Protein AF-A0A345VES3-F1 (afdb_monomer_lite)

Secondary structure (DSSP, 8-state):
-EEEEEESS-HHHHHHHHHHHHTTTTPEEEEE---TTEEEEEEEETTEEEEEEEEE-TTS-EEEEEEEE-------

pLDDT: mean 86.49, std 12.04, range [37.22, 94.88]

Foldseek 3Di:
DKDKDKDLDDPVVVVVVCCVVCVVVVWDWDWDDDPPQKTWIWTDDDQKIKIKIWHQDPVNIIMIMIDIPDPPPPDD

Structure (mmCIF, N/CA/C/O backbone):
data_AF-A0A345VES3-F1
#
_entry.id   AF-A0A345VES3-F1
#
loop_
_atom_site.group_PDB
_atom_site.id
_atom_site.type_symbol
_atom_site.label_atom_id
_atom_site.label_alt_id
_atom_site.label_comp_id
_atom_site.label_asym_id
_atom_site.label_entity_id
_atom_site.label_seq_id
_atom_site.pdbx_PDB_ins_code
_atom_site.Cartn_x
_atom_site.Cartn_y
_atom_site.Cartn_z
_atom_site.occupancy
_atom_site.B_iso_or_equiv
_atom_site.auth_seq_id
_atom_site.auth_comp_id
_atom_site.auth_asym_id
_atom_site.auth_atom_id
_atom_site.pdbx_PDB_model_num
ATOM 1 N N . MET A 1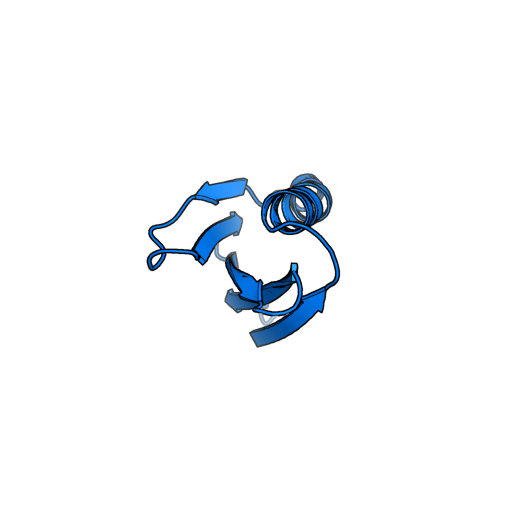 1 ? -5.512 -0.943 -13.403 1.00 66.62 1 MET A N 1
ATOM 2 C CA . MET A 1 1 ? -5.964 -2.166 -12.698 1.00 66.62 1 MET A CA 1
ATOM 3 C C . MET A 1 1 ? -6.199 -1.832 -11.235 1.00 66.62 1 MET A C 1
ATOM 5 O O . MET A 1 1 ? -5.425 -1.059 -10.686 1.00 66.62 1 MET A O 1
ATOM 9 N N . THR A 1 2 ? -7.236 -2.389 -10.615 1.00 80.00 2 THR A N 1
ATOM 10 C CA . THR A 1 2 ? -7.513 -2.234 -9.180 1.00 80.00 2 THR A CA 1
ATOM 11 C C . THR A 1 2 ? -7.605 -3.602 -8.510 1.00 80.00 2 THR A C 1
ATOM 13 O O . THR A 1 2 ? -8.176 -4.527 -9.079 1.00 80.00 2 THR A O 1
ATOM 16 N N . ALA A 1 3 ? -7.038 -3.736 -7.314 1.00 84.62 3 ALA A N 1
ATOM 17 C CA . ALA A 1 3 ? -7.212 -4.895 -6.444 1.00 84.62 3 ALA A CA 1
ATOM 18 C C . ALA A 1 3 ? -7.689 -4.419 -5.068 1.00 84.62 3 ALA A C 1
ATOM 20 O O . ALA A 1 3 ? -7.217 -3.397 -4.582 1.00 84.62 3 ALA A O 1
ATOM 21 N N . ASP A 1 4 ? -8.623 -5.141 -4.457 1.00 88.69 4 ASP A N 1
ATOM 22 C CA . ASP A 1 4 ? -9.192 -4.857 -3.137 1.00 88.69 4 ASP A CA 1
ATOM 23 C C . ASP A 1 4 ? -9.215 -6.152 -2.327 1.00 88.69 4 ASP A C 1
ATOM 25 O O . ASP A 1 4 ? -9.651 -7.186 -2.834 1.00 88.69 4 ASP A O 1
ATOM 29 N N . ALA A 1 5 ? -8.729 -6.110 -1.089 1.00 89.69 5 ALA A N 1
ATOM 30 C CA . ALA A 1 5 ? -8.763 -7.258 -0.194 1.00 89.69 5 ALA A CA 1
ATOM 31 C C . ALA A 1 5 ? -8.739 -6.837 1.279 1.00 89.69 5 ALA A C 1
ATOM 33 O O . ALA A 1 5 ? -8.296 -5.745 1.638 1.00 89.69 5 ALA A O 1
ATOM 34 N N . VAL A 1 6 ? -9.193 -7.741 2.149 1.00 90.19 6 VAL A N 1
ATOM 35 C CA . VAL A 1 6 ? -9.154 -7.587 3.608 1.00 90.19 6 VAL A CA 1
ATOM 36 C C . VAL A 1 6 ? -8.262 -8.668 4.197 1.00 90.19 6 VAL A C 1
ATOM 38 O O . VAL A 1 6 ? -8.406 -9.844 3.872 1.00 90.19 6 VAL A O 1
ATOM 41 N N . VAL A 1 7 ? -7.342 -8.274 5.073 1.00 90.69 7 VAL A N 1
ATOM 42 C CA . VAL A 1 7 ? -6.393 -9.183 5.722 1.00 90.69 7 VAL A CA 1
ATOM 43 C C . VAL A 1 7 ? -6.342 -8.941 7.224 1.00 90.69 7 VAL A C 1
ATOM 45 O O . VAL A 1 7 ? -6.418 -7.805 7.687 1.00 90.69 7 VAL A O 1
ATOM 48 N N . GLY A 1 8 ? -6.152 -10.005 8.003 1.00 90.50 8 GLY A N 1
ATOM 49 C CA . GLY A 1 8 ? -5.974 -9.942 9.460 1.00 90.50 8 GLY A CA 1
ATOM 50 C C . GLY A 1 8 ? -4.589 -9.443 9.887 1.00 90.50 8 GLY A C 1
ATOM 51 O O . GLY A 1 8 ? -3.949 -10.056 10.734 1.00 90.50 8 GLY A O 1
ATOM 52 N N . LYS A 1 9 ? -4.072 -8.390 9.248 1.00 87.88 9 LYS A N 1
ATOM 53 C CA . LYS A 1 9 ? -2.773 -7.772 9.548 1.00 87.88 9 LYS A CA 1
ATOM 54 C C . LYS A 1 9 ? -2.954 -6.276 9.778 1.00 87.88 9 LYS A C 1
ATOM 56 O O . LYS A 1 9 ? -3.879 -5.681 9.231 1.00 87.88 9 LYS A O 1
ATOM 61 N N . SER A 1 10 ? -2.052 -5.664 10.541 1.00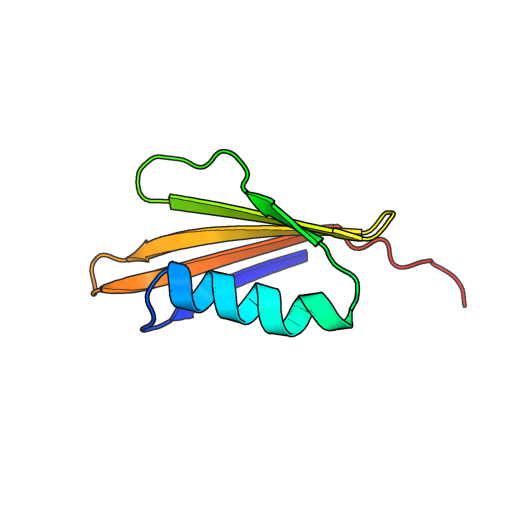 90.00 10 SER A N 1
ATOM 62 C CA . SER A 1 10 ? -2.000 -4.209 10.722 1.00 90.00 10 SER A CA 1
ATOM 63 C C . SER A 1 10 ? -1.649 -3.496 9.415 1.00 90.00 10 SER A C 1
ATOM 65 O O . SER A 1 10 ? -0.937 -4.050 8.576 1.00 90.00 10 SER A O 1
ATOM 67 N N . GLN A 1 11 ? -2.071 -2.238 9.277 1.00 89.25 11 GLN A N 1
ATOM 68 C CA . GLN A 1 11 ? -1.754 -1.414 8.107 1.00 89.25 11 GLN A CA 1
ATOM 69 C C . GLN A 1 11 ? -0.234 -1.348 7.826 1.00 89.25 11 GLN A C 1
ATOM 71 O O . GLN A 1 11 ? 0.169 -1.524 6.680 1.00 89.25 11 GLN A O 1
ATOM 76 N N . ASP A 1 12 ? 0.615 -1.206 8.857 1.00 89.62 12 ASP A N 1
ATOM 77 C CA . ASP A 1 12 ? 2.087 -1.233 8.715 1.00 89.62 12 ASP A CA 1
ATOM 78 C C . ASP A 1 12 ? 2.596 -2.537 8.105 1.00 89.62 12 ASP A C 1
ATOM 80 O O . ASP A 1 12 ? 3.462 -2.526 7.236 1.00 89.62 12 ASP A O 1
ATOM 84 N N . ALA A 1 13 ? 2.047 -3.670 8.545 1.00 91.56 13 ALA A N 1
ATOM 85 C CA . ALA A 1 13 ? 2.469 -4.978 8.065 1.00 91.56 13 ALA A CA 1
ATOM 86 C C . ALA A 1 13 ? 2.080 -5.185 6.595 1.00 91.56 13 ALA A C 1
ATOM 88 O O . ALA A 1 13 ? 2.831 -5.809 5.850 1.00 91.56 13 ALA A O 1
ATOM 89 N N . VAL A 1 14 ? 0.935 -4.643 6.164 1.00 92.12 14 VAL A N 1
ATOM 90 C CA . VAL A 1 14 ? 0.530 -4.653 4.751 1.00 92.12 14 VAL A CA 1
ATOM 91 C C . VAL A 1 14 ? 1.466 -3.773 3.923 1.00 92.12 14 VAL A C 1
ATOM 93 O O . VAL A 1 14 ? 2.024 -4.246 2.936 1.00 92.12 14 VAL A O 1
ATOM 96 N N . VAL A 1 15 ? 1.696 -2.525 4.339 1.00 91.94 15 VAL A N 1
ATOM 97 C CA . VAL A 1 15 ? 2.589 -1.592 3.630 1.00 91.94 15 VAL A CA 1
ATOM 98 C C . VAL A 1 15 ? 4.009 -2.153 3.526 1.00 91.94 15 VAL A C 1
ATOM 100 O O . VAL A 1 15 ? 4.565 -2.197 2.428 1.00 91.94 15 VAL A O 1
ATOM 103 N N . GLY A 1 16 ? 4.566 -2.643 4.635 1.00 92.88 16 GLY A N 1
ATOM 104 C CA . GLY A 1 16 ? 5.897 -3.246 4.673 1.00 92.88 16 GLY A CA 1
ATOM 105 C C . GLY A 1 16 ? 6.013 -4.470 3.765 1.00 92.88 16 GLY A C 1
ATOM 106 O O . GLY A 1 16 ? 7.014 -4.629 3.069 1.00 92.88 16 GLY A O 1
ATOM 107 N N . HIS A 1 17 ? 4.967 -5.297 3.687 1.00 92.69 17 HIS A N 1
ATOM 108 C CA . HIS A 1 17 ? 4.938 -6.442 2.778 1.00 92.69 17 HIS A CA 1
ATOM 109 C C . HIS A 1 17 ? 5.008 -6.020 1.301 1.00 92.69 17 HIS A C 1
ATOM 111 O O . HIS A 1 17 ? 5.807 -6.566 0.539 1.00 92.69 17 HIS A O 1
ATOM 117 N N . PHE A 1 18 ? 4.233 -5.007 0.895 1.00 91.81 18 PHE A N 1
ATOM 118 C CA . PHE A 1 18 ? 4.306 -4.470 -0.468 1.00 91.81 18 PHE A CA 1
ATOM 119 C C . PHE A 1 18 ? 5.664 -3.827 -0.762 1.00 91.81 18 PHE A C 1
ATOM 121 O O . PHE A 1 18 ? 6.215 -4.051 -1.836 1.00 91.81 18 PHE A O 1
ATOM 128 N N . GLN A 1 19 ? 6.244 -3.093 0.191 1.00 92.12 19 GLN A N 1
ATOM 129 C CA . GLN A 1 19 ? 7.598 -2.549 0.055 1.00 92.12 19 GLN A CA 1
ATOM 130 C C . GLN A 1 19 ? 8.630 -3.656 -0.182 1.00 92.12 19 GLN A C 1
ATOM 132 O O . GLN A 1 19 ? 9.453 -3.523 -1.082 1.00 92.12 19 GLN A O 1
ATOM 137 N N . GLN A 1 20 ? 8.557 -4.768 0.552 1.00 93.25 20 GLN A N 1
ATOM 138 C CA . GLN A 1 20 ? 9.471 -5.899 0.374 1.00 93.25 20 GLN A CA 1
ATOM 139 C C . GLN A 1 20 ? 9.338 -6.574 -0.997 1.00 93.25 20 GLN A C 1
ATOM 141 O O . GLN A 1 20 ? 10.352 -6.907 -1.605 1.00 93.25 20 GLN A O 1
ATOM 146 N N . ILE A 1 21 ? 8.113 -6.760 -1.500 1.00 92.25 21 ILE A N 1
ATOM 147 C CA . ILE A 1 21 ? 7.873 -7.395 -2.808 1.00 92.25 21 ILE A CA 1
ATOM 148 C C . ILE A 1 21 ? 8.254 -6.461 -3.966 1.00 92.25 21 ILE A C 1
ATOM 150 O O . ILE A 1 21 ? 8.786 -6.909 -4.981 1.00 92.25 21 ILE A O 1
ATOM 154 N N . LEU A 1 22 ? 7.990 -5.160 -3.831 1.00 90.38 22 LEU A N 1
ATOM 155 C CA . LEU A 1 22 ? 8.174 -4.178 -4.901 1.00 90.38 22 LEU A CA 1
ATOM 156 C C . LEU A 1 22 ? 9.596 -3.589 -4.954 1.00 90.38 22 LEU A C 1
ATOM 158 O O . LEU A 1 22 ? 10.048 -3.191 -6.031 1.00 90.38 22 LEU A O 1
ATOM 162 N N . ALA A 1 23 ? 10.339 -3.596 -3.843 1.00 89.56 23 ALA A N 1
ATOM 163 C CA . ALA A 1 23 ? 11.739 -3.171 -3.792 1.00 89.56 23 ALA A CA 1
ATOM 164 C C . ALA A 1 23 ? 12.657 -3.871 -4.823 1.00 89.56 23 ALA A C 1
ATOM 166 O O . ALA A 1 23 ? 13.341 -3.162 -5.571 1.00 89.56 23 ALA A O 1
ATOM 167 N N . PRO A 1 24 ? 12.685 -5.218 -4.952 1.00 91.88 24 PRO A N 1
ATOM 168 C CA . PRO A 1 24 ? 13.521 -5.882 -5.958 1.00 91.88 24 PRO A CA 1
ATOM 169 C C . PRO A 1 24 ? 13.102 -5.537 -7.393 1.00 91.88 24 PRO A C 1
ATOM 171 O O . PRO A 1 24 ? 13.939 -5.527 -8.294 1.00 91.88 24 PRO A O 1
ATOM 174 N N . LEU A 1 25 ? 11.834 -5.169 -7.604 1.00 89.19 25 LEU A N 1
ATOM 175 C CA . LEU A 1 25 ? 11.300 -4.736 -8.897 1.00 89.19 25 LEU A CA 1
ATOM 176 C C . LEU A 1 25 ? 11.646 -3.279 -9.246 1.00 89.19 25 LEU A C 1
ATOM 178 O O . LEU A 1 25 ? 11.195 -2.799 -10.288 1.00 89.19 25 LEU A O 1
ATOM 182 N N . LYS A 1 26 ? 12.457 -2.600 -8.417 1.00 89.75 26 LYS A N 1
ATOM 183 C CA . LYS A 1 26 ? 12.901 -1.200 -8.562 1.00 89.75 26 LYS A CA 1
ATOM 184 C C . LYS A 1 26 ? 11.788 -0.164 -8.404 1.00 89.75 26 LYS A C 1
ATOM 186 O O . LYS A 1 26 ? 11.931 0.963 -8.871 1.00 89.75 26 LYS A O 1
ATOM 191 N N . PHE A 1 27 ? 10.697 -0.526 -7.737 1.00 92.38 27 PHE A N 1
ATOM 192 C CA . PHE A 1 27 ? 9.709 0.454 -7.304 1.00 92.38 27 PHE A CA 1
ATOM 193 C C . PHE A 1 27 ? 10.189 1.140 -6.030 1.00 92.38 27 PHE A C 1
ATOM 195 O O . PHE A 1 27 ? 10.534 0.477 -5.052 1.00 92.38 27 PHE A O 1
ATOM 20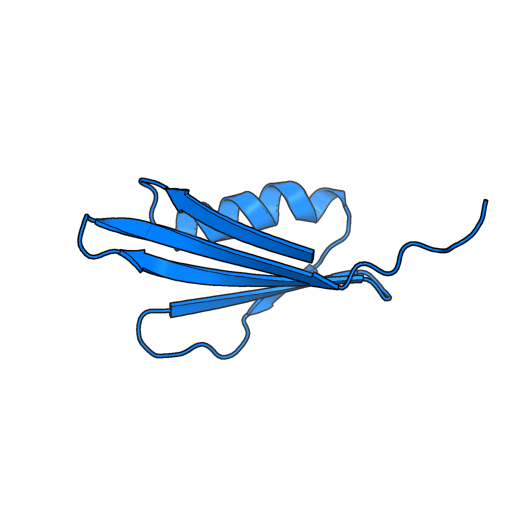2 N N . TRP A 1 28 ? 10.173 2.469 -6.028 1.00 91.56 28 TRP A N 1
ATOM 203 C CA . TRP A 1 28 ? 10.368 3.253 -4.814 1.00 91.56 28 TRP A CA 1
ATOM 204 C C . TRP A 1 28 ? 9.017 3.580 -4.188 1.00 91.56 28 TRP A C 1
ATOM 206 O O . TRP A 1 28 ? 8.056 3.865 -4.903 1.00 91.56 28 TRP A O 1
ATOM 216 N N . SER A 1 29 ? 8.942 3.527 -2.860 1.00 92.25 29 SER A N 1
ATOM 217 C CA . SER A 1 29 ? 7.740 3.869 -2.103 1.00 92.25 29 SER A CA 1
ATOM 218 C C . SER A 1 29 ? 7.798 5.308 -1.607 1.00 92.25 29 SER A C 1
ATOM 220 O O . SER A 1 29 ? 8.765 5.686 -0.948 1.00 92.25 29 SER A O 1
ATOM 222 N N . GLU A 1 30 ? 6.738 6.064 -1.844 1.00 92.06 30 GLU A N 1
ATOM 223 C CA . GLU A 1 30 ? 6.544 7.428 -1.370 1.00 92.06 30 GLU A CA 1
ATOM 224 C C . GLU A 1 30 ? 5.213 7.509 -0.605 1.00 92.06 30 GLU A C 1
ATOM 226 O O . GLU A 1 30 ? 4.176 7.102 -1.137 1.00 92.06 30 GLU A O 1
ATOM 231 N N . PRO A 1 31 ? 5.197 7.984 0.650 1.00 90.50 31 PRO A N 1
ATOM 232 C CA . PRO A 1 31 ? 3.947 8.213 1.364 1.00 90.50 31 PRO A CA 1
ATOM 233 C C . PRO A 1 31 ? 3.157 9.332 0.678 1.00 90.50 31 PRO A C 1
ATOM 235 O O . PRO A 1 31 ? 3.711 10.381 0.356 1.00 90.50 31 PRO A O 1
ATOM 238 N N . VAL A 1 32 ? 1.855 9.127 0.480 1.00 91.69 32 VAL A N 1
ATOM 239 C CA . VAL A 1 32 ? 0.969 10.132 -0.126 1.00 91.69 32 VAL A CA 1
ATOM 240 C C . VAL A 1 32 ? -0.174 10.492 0.824 1.00 91.69 32 VAL A C 1
ATOM 242 O O . VAL A 1 32 ? -0.539 9.677 1.678 1.00 91.69 32 VAL A O 1
ATOM 245 N N . PRO A 1 33 ? -0.752 11.703 0.708 1.00 88.38 33 PRO A N 1
ATOM 246 C CA . PRO A 1 33 ? -1.873 12.111 1.545 1.00 88.38 33 PRO A CA 1
ATOM 247 C C . PRO A 1 33 ? -3.039 11.120 1.455 1.00 88.38 33 PRO A C 1
ATOM 249 O O . PRO A 1 33 ? -3.458 10.732 0.364 1.00 88.38 33 PRO A O 1
ATOM 252 N N . ALA A 1 34 ? -3.572 10.732 2.611 1.00 88.38 34 ALA A N 1
ATOM 253 C CA . ALA A 1 34 ? -4.719 9.842 2.744 1.00 88.38 34 ALA A CA 1
ATOM 254 C C . ALA A 1 34 ? -5.747 10.447 3.706 1.00 88.38 34 ALA A C 1
ATOM 256 O O . ALA A 1 34 ? -5.420 11.312 4.520 1.00 88.38 34 ALA A O 1
ATOM 257 N N . ALA A 1 35 ? -6.995 9.985 3.622 1.00 87.31 35 ALA A N 1
ATOM 258 C CA . ALA A 1 35 ? -8.033 10.389 4.563 1.00 87.31 35 ALA A CA 1
ATOM 259 C C . ALA A 1 35 ? -7.721 9.905 5.994 1.00 87.31 35 ALA A C 1
ATOM 261 O O . ALA A 1 35 ? -6.961 8.958 6.198 1.00 87.31 35 ALA A O 1
ATOM 262 N N . GLN A 1 36 ? -8.339 10.533 6.996 1.00 81.31 36 GLN A N 1
ATOM 263 C CA . GLN A 1 36 ? -8.139 10.182 8.403 1.00 81.31 36 GLN A CA 1
ATOM 264 C C . GLN A 1 36 ? -8.448 8.696 8.666 1.00 81.31 36 GLN A C 1
ATOM 266 O O . GLN A 1 36 ? -9.472 8.173 8.230 1.00 81.31 36 GLN A O 1
ATOM 271 N N . GLY A 1 37 ? -7.5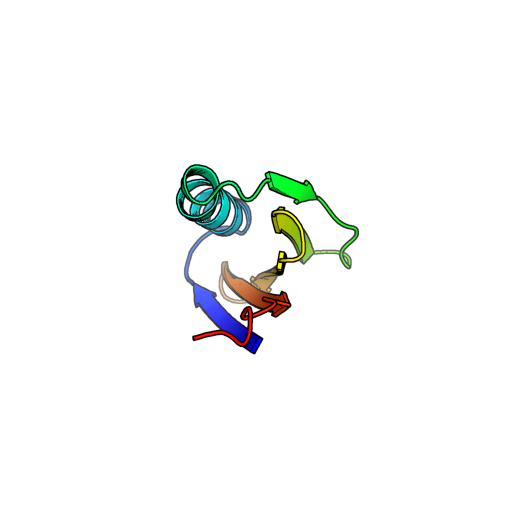40 8.007 9.366 1.00 84.94 37 GLY A N 1
ATOM 272 C CA . GLY A 1 37 ? -7.639 6.563 9.629 1.00 84.94 37 GLY A CA 1
ATOM 273 C C . GLY A 1 37 ? -7.205 5.666 8.462 1.00 84.94 37 GLY A C 1
ATOM 274 O O . GLY A 1 37 ? -7.179 4.440 8.608 1.00 84.94 37 GLY A O 1
ATOM 275 N N . GLN A 1 38 ? -6.829 6.260 7.329 1.00 90.50 38 GLN A N 1
ATOM 276 C CA . GLN A 1 38 ? -6.238 5.572 6.190 1.00 90.50 38 GLN A CA 1
ATOM 277 C C . GLN A 1 38 ? -4.752 5.907 6.077 1.00 90.50 38 GLN A C 1
ATOM 279 O O . GLN A 1 38 ? -4.275 6.936 6.556 1.00 90.50 38 GLN A O 1
ATOM 284 N N . ARG A 1 39 ? -4.023 5.038 5.389 1.00 91.19 39 ARG A N 1
ATOM 285 C CA . ARG A 1 39 ? -2.669 5.303 4.917 1.00 91.19 39 ARG A CA 1
ATOM 286 C C . ARG A 1 39 ? -2.598 5.038 3.437 1.00 91.19 39 ARG A C 1
ATOM 288 O O . ARG A 1 39 ? -3.225 4.103 2.957 1.00 91.19 39 ARG A O 1
ATOM 295 N N . ALA A 1 40 ? -1.831 5.849 2.727 1.00 93.50 40 ALA A N 1
ATOM 296 C CA . ALA A 1 40 ? -1.599 5.640 1.316 1.00 93.50 40 ALA A CA 1
ATOM 297 C C . ALA A 1 40 ? -0.109 5.751 1.001 1.00 93.50 40 ALA A C 1
ATOM 299 O O . ALA A 1 40 ? 0.598 6.617 1.517 1.00 93.50 40 ALA A O 1
ATOM 300 N N . VAL A 1 41 ? 0.364 4.845 0.157 1.00 94.88 41 VAL A N 1
ATOM 301 C CA . VAL A 1 41 ? 1.741 4.789 -0.319 1.00 94.88 41 VAL A CA 1
ATOM 302 C C . VAL A 1 41 ? 1.706 4.620 -1.824 1.00 94.88 41 VAL A C 1
ATOM 304 O O . VAL A 1 41 ? 1.069 3.708 -2.349 1.00 94.88 41 VAL A O 1
ATOM 307 N N . ARG A 1 42 ? 2.404 5.501 -2.528 1.00 94.19 42 ARG A N 1
ATOM 308 C CA . ARG A 1 42 ? 2.623 5.399 -3.959 1.00 94.19 42 ARG A CA 1
ATOM 309 C C . ARG A 1 42 ? 3.940 4.687 -4.214 1.00 94.19 42 ARG A C 1
ATOM 311 O O . ARG A 1 42 ? 4.995 5.123 -3.779 1.00 94.19 42 ARG A O 1
ATOM 318 N N . PHE A 1 43 ? 3.872 3.603 -4.958 1.00 94.12 43 PHE A N 1
ATOM 319 C CA . PHE A 1 43 ? 5.013 2.922 -5.531 1.00 94.12 43 PHE A CA 1
ATOM 320 C C . PHE A 1 43 ? 5.190 3.403 -6.964 1.00 94.12 43 PHE A C 1
ATOM 322 O O . PHE A 1 43 ? 4.249 3.343 -7.752 1.00 94.12 43 PHE A O 1
ATOM 329 N N . SER A 1 44 ? 6.376 3.863 -7.337 1.00 92.12 44 SER A N 1
ATOM 330 C CA . SER A 1 44 ? 6.646 4.295 -8.714 1.00 92.12 44 SER A CA 1
ATOM 331 C C . SER A 1 44 ? 7.956 3.744 -9.239 1.00 92.12 44 SER A C 1
ATOM 333 O O . SER A 1 44 ? 8.897 3.513 -8.484 1.00 92.12 44 SER A O 1
ATOM 335 N N . ARG A 1 45 ? 7.980 3.509 -10.551 1.00 91.81 45 ARG A N 1
ATOM 336 C CA . ARG A 1 45 ? 9.141 3.042 -11.301 1.00 91.81 45 ARG A CA 1
ATOM 337 C C . ARG A 1 45 ? 9.049 3.549 -12.735 1.00 91.81 45 ARG A C 1
ATOM 339 O O . ARG A 1 45 ? 8.316 2.999 -13.553 1.00 91.81 45 ARG A O 1
ATOM 346 N N . GLY A 1 46 ? 9.814 4.585 -13.063 1.00 87.62 46 GLY A N 1
ATOM 347 C CA . GLY A 1 46 ? 9.772 5.184 -14.399 1.00 87.62 46 GLY A CA 1
ATOM 348 C C . GLY A 1 46 ? 8.362 5.676 -14.747 1.00 87.62 46 GLY A C 1
ATOM 349 O O . GLY A 1 46 ? 7.863 6.597 -14.110 1.00 87.62 46 GLY A O 1
ATOM 350 N N . ARG A 1 47 ? 7.723 5.058 -15.751 1.00 86.44 47 ARG A N 1
ATOM 351 C CA . ARG A 1 47 ? 6.340 5.363 -16.171 1.00 86.44 47 ARG A CA 1
ATOM 352 C C . ARG A 1 47 ? 5.272 4.571 -15.411 1.00 86.44 47 ARG A C 1
ATOM 354 O O . ARG A 1 47 ? 4.100 4.922 -15.484 1.00 86.44 47 ARG A O 1
ATOM 361 N N . ASP A 1 48 ? 5.665 3.532 -14.683 1.00 89.69 48 ASP A N 1
ATOM 362 C CA . ASP A 1 48 ? 4.752 2.711 -13.897 1.00 89.69 48 ASP A CA 1
ATOM 363 C C . ASP A 1 48 ? 4.491 3.354 -12.534 1.00 89.69 48 ASP A C 1
ATOM 365 O O . ASP A 1 48 ? 5.417 3.798 -11.846 1.00 89.69 48 ASP A O 1
ATOM 369 N N . SER A 1 49 ? 3.234 3.357 -12.095 1.00 90.12 49 SER A N 1
ATOM 370 C CA . SER A 1 49 ? 2.886 3.740 -10.727 1.00 90.12 49 SER A CA 1
ATOM 371 C C . SER A 1 49 ? 1.771 2.882 -10.147 1.00 90.12 49 SER A C 1
ATOM 373 O O . SER A 1 49 ? 0.858 2.462 -10.848 1.00 90.12 49 SER A O 1
ATOM 375 N N . MET A 1 50 ? 1.841 2.611 -8.850 1.00 91.94 50 MET A N 1
ATOM 376 C CA . MET A 1 50 ? 0.847 1.859 -8.099 1.00 91.94 50 MET A CA 1
ATOM 377 C C . MET A 1 50 ? 0.572 2.570 -6.780 1.00 91.94 50 MET A C 1
ATOM 379 O O . MET A 1 50 ? 1.493 2.806 -6.010 1.00 91.94 50 MET A O 1
ATOM 383 N N . THR A 1 51 ? -0.678 2.899 -6.490 1.00 93.56 51 THR A N 1
ATOM 384 C CA . THR A 1 51 ? -1.067 3.490 -5.208 1.00 93.56 51 THR A CA 1
ATOM 385 C C . THR A 1 51 ? -1.705 2.421 -4.340 1.00 93.56 51 THR A C 1
ATOM 387 O O . THR A 1 51 ? -2.721 1.844 -4.717 1.00 93.56 51 THR A O 1
ATOM 390 N N . LEU A 1 52 ? -1.107 2.155 -3.185 1.00 93.88 52 LEU A N 1
ATOM 391 C CA . LEU A 1 52 ? -1.654 1.301 -2.143 1.00 93.88 52 LEU A CA 1
ATOM 392 C C . LEU A 1 52 ? -2.326 2.181 -1.095 1.00 93.88 52 LEU A C 1
ATOM 394 O O . LEU A 1 52 ? -1.651 2.982 -0.460 1.00 93.88 52 LEU A O 1
ATOM 398 N N . THR A 1 53 ? -3.616 1.985 -0.866 1.00 94.00 53 THR A N 1
ATOM 399 C CA . THR A 1 53 ? -4.366 2.613 0.223 1.00 94.00 53 THR A CA 1
ATOM 400 C C . THR A 1 53 ? -4.778 1.537 1.213 1.00 94.00 53 THR A C 1
ATOM 402 O O . THR A 1 53 ? -5.384 0.548 0.822 1.00 94.00 53 THR A O 1
ATOM 405 N N . THR A 1 54 ? -4.474 1.710 2.493 1.00 93.81 54 THR A N 1
ATOM 406 C CA . THR A 1 54 ? -4.852 0.805 3.579 1.00 93.81 54 THR A CA 1
ATOM 407 C C . THR A 1 54 ? -5.756 1.516 4.574 1.00 93.81 54 THR A C 1
ATOM 409 O O . THR A 1 54 ? -5.510 2.669 4.920 1.00 93.81 54 THR A O 1
ATOM 412 N N . SER A 1 55 ? -6.760 0.824 5.094 1.00 93.00 55 SER A N 1
ATOM 413 C CA . SER A 1 55 ? -7.665 1.324 6.124 1.00 93.00 55 SER A CA 1
ATOM 414 C C . SER A 1 55 ? -7.969 0.232 7.145 1.00 93.00 55 SER A C 1
ATOM 416 O O . SER A 1 55 ? -8.065 -0.951 6.809 1.00 93.00 55 SER A O 1
ATOM 418 N N . THR A 1 56 ? -8.096 0.607 8.418 1.00 90.06 56 THR A N 1
ATOM 419 C CA . THR A 1 56 ? -8.493 -0.348 9.461 1.00 90.06 56 THR A CA 1
ATOM 420 C C . THR A 1 56 ? -9.970 -0.686 9.294 1.00 90.06 56 THR A C 1
ATOM 422 O O . THR A 1 56 ? -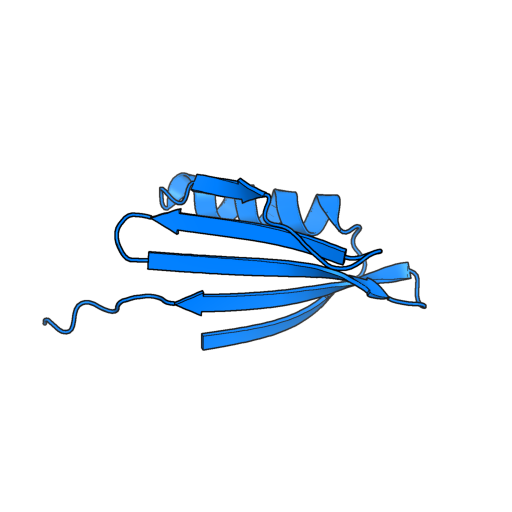10.815 0.195 9.160 1.00 90.06 56 THR A O 1
ATOM 425 N N . THR A 1 57 ? -10.286 -1.973 9.318 1.00 85.75 57 THR A N 1
ATOM 426 C CA . THR A 1 57 ? -11.662 -2.478 9.350 1.00 85.75 57 THR A CA 1
ATOM 427 C C . THR A 1 57 ? -12.158 -2.568 10.791 1.00 85.75 57 THR A C 1
ATOM 429 O O . THR A 1 57 ? -11.372 -2.799 11.709 1.00 85.75 57 THR A O 1
ATOM 432 N N . GLY A 1 58 ? -13.471 -2.440 11.002 1.00 79.31 58 GLY A N 1
ATOM 433 C CA . GLY A 1 58 ? -14.080 -2.528 12.338 1.00 79.31 58 GLY A CA 1
ATOM 434 C C . GLY A 1 58 ? -13.884 -3.875 13.052 1.00 79.31 58 GLY A C 1
ATOM 435 O O . GLY A 1 58 ? -14.132 -3.969 14.246 1.00 79.31 58 GLY A O 1
ATOM 436 N N . THR A 1 59 ? -13.411 -4.905 12.348 1.00 78.44 59 THR A N 1
ATOM 437 C CA . THR A 1 59 ? -13.109 -6.241 12.886 1.00 78.44 59 THR A CA 1
ATOM 438 C C . THR A 1 59 ? -11.640 -6.419 13.289 1.00 78.44 59 THR A C 1
ATOM 440 O O . THR A 1 59 ? -11.227 -7.523 13.630 1.00 78.44 59 THR A O 1
ATOM 443 N N . GLY A 1 60 ? -10.830 -5.354 13.240 1.00 78.81 60 GLY A N 1
ATOM 444 C CA . GLY A 1 60 ? -9.406 -5.382 13.600 1.00 78.81 60 GLY A CA 1
ATOM 445 C C . GLY A 1 60 ? -8.463 -5.814 12.470 1.00 78.81 60 GLY A C 1
ATOM 446 O O . GLY A 1 60 ? -7.248 -5.820 12.656 1.00 78.81 60 GLY A O 1
ATOM 447 N N . GLY A 1 61 ? -8.991 -6.142 11.286 1.00 88.25 61 GLY A N 1
ATOM 448 C CA . GLY A 1 61 ? -8.195 -6.354 10.074 1.00 88.25 61 GLY A CA 1
ATOM 449 C C . GLY A 1 61 ? -7.890 -5.053 9.327 1.00 88.25 61 GLY A C 1
ATOM 450 O O . GLY A 1 61 ? -8.407 -3.987 9.662 1.00 88.25 61 GLY A O 1
ATOM 451 N N . THR A 1 62 ? -7.113 -5.147 8.254 1.00 92.50 62 THR A N 1
ATOM 452 C CA . THR A 1 62 ? -6.848 -4.048 7.320 1.00 92.50 62 THR A CA 1
ATOM 453 C C . THR A 1 62 ? -7.468 -4.360 5.970 1.00 92.50 62 THR A C 1
ATOM 455 O O . THR A 1 62 ? -7.196 -5.410 5.387 1.00 92.50 62 THR A O 1
ATOM 458 N N . ARG A 1 63 ? -8.265 -3.429 5.447 1.00 93.00 63 ARG A N 1
ATOM 459 C CA . ARG A 1 63 ? -8.659 -3.409 4.042 1.00 93.00 63 ARG A CA 1
ATOM 460 C C . ARG A 1 63 ? -7.592 -2.658 3.272 1.00 93.00 63 ARG A C 1
ATOM 462 O O . ARG A 1 63 ? -7.173 -1.586 3.701 1.00 93.00 63 ARG A O 1
ATOM 469 N N . PHE A 1 64 ? -7.146 -3.203 2.154 1.00 93.00 64 PHE A N 1
ATOM 470 C CA . PHE A 1 64 ? -6.241 -2.500 1.266 1.00 93.00 64 PHE A CA 1
ATOM 471 C C . PHE A 1 64 ? -6.773 -2.488 -0.157 1.00 93.00 64 PHE A C 1
ATOM 473 O O . PHE A 1 64 ? -7.340 -3.466 -0.635 1.00 93.00 64 PHE A O 1
ATOM 480 N N . MET A 1 65 ? -6.560 -1.363 -0.824 1.00 92.88 65 MET A N 1
ATOM 481 C CA . MET A 1 65 ? -6.844 -1.158 -2.230 1.00 92.88 65 MET A CA 1
ATOM 482 C C . MET A 1 65 ? -5.542 -0.817 -2.940 1.00 92.88 65 MET A C 1
ATOM 484 O O . MET A 1 65 ? -4.826 0.089 -2.524 1.00 92.88 65 MET A O 1
ATOM 488 N N . LEU A 1 66 ? -5.239 -1.530 -4.016 1.00 91.56 66 LEU A N 1
ATOM 489 C CA . LEU A 1 66 ? -4.091 -1.279 -4.873 1.00 91.5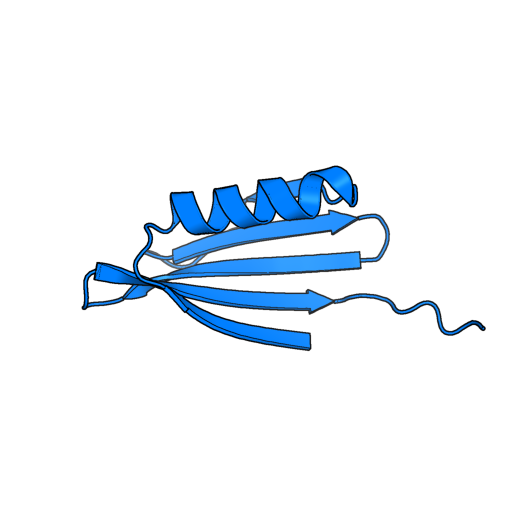6 66 LEU A CA 1
ATOM 490 C C . LEU A 1 66 ? -4.583 -0.799 -6.236 1.00 91.56 66 LEU A C 1
ATOM 492 O O . LEU A 1 66 ? -5.243 -1.544 -6.956 1.00 91.56 66 LEU A O 1
ATOM 496 N N . LEU A 1 67 ? -4.245 0.432 -6.602 1.00 91.12 67 LEU A N 1
ATOM 497 C CA . LEU A 1 67 ? -4.524 1.020 -7.906 1.00 91.12 67 LEU A CA 1
ATOM 498 C C . LEU A 1 67 ? -3.235 1.064 -8.725 1.00 91.12 67 LEU A C 1
ATOM 500 O O . LEU A 1 67 ? -2.379 1.911 -8.490 1.00 91.12 67 LEU A O 1
ATOM 504 N N . GLY A 1 68 ? -3.103 0.161 -9.692 1.00 88.69 68 GLY A N 1
ATOM 505 C CA . GLY A 1 68 ? -1.975 0.112 -10.614 1.00 88.69 68 GLY A CA 1
ATOM 506 C C . GLY A 1 68 ? -2.254 0.827 -11.932 1.00 88.69 68 GLY A C 1
ATOM 507 O O . GLY A 1 68 ? -3.153 0.435 -12.682 1.00 88.69 68 GLY A O 1
ATOM 508 N N . ASN A 1 69 ? -1.425 1.823 -12.227 1.00 87.12 69 ASN A N 1
ATOM 509 C CA . ASN A 1 69 ? -1.213 2.416 -13.541 1.00 87.12 69 ASN A CA 1
ATOM 510 C C . ASN A 1 69 ? 0.117 1.886 -14.081 1.00 87.12 69 ASN A C 1
ATOM 512 O O . ASN A 1 69 ? 1.170 2.508 -13.931 1.00 87.12 69 ASN A O 1
ATOM 516 N N . LEU A 1 70 ? 0.058 0.682 -14.645 1.00 82.75 70 LEU A N 1
ATOM 517 C CA . LEU A 1 70 ? 1.191 0.047 -15.300 1.00 82.75 70 LEU A CA 1
ATOM 518 C C . LEU A 1 70 ? 1.089 0.341 -16.788 1.00 82.75 70 LEU A C 1
ATOM 520 O O . LEU A 1 70 ? 0.080 0.015 -17.420 1.00 82.75 70 LEU A O 1
ATOM 524 N N . HIS A 1 71 ? 2.125 0.959 -17.336 1.00 77.06 71 HIS A N 1
ATOM 525 C CA . HIS A 1 71 ? 2.236 1.099 -18.772 1.00 77.06 71 HIS A CA 1
ATOM 526 C C . HIS A 1 71 ? 2.826 -0.207 -19.287 1.00 77.06 71 HIS A C 1
ATOM 528 O O . HIS A 1 71 ? 4.042 -0.383 -19.319 1.00 77.06 71 HIS A O 1
ATOM 534 N N . VAL A 1 72 ? 1.958 -1.135 -19.699 1.00 57.22 72 VAL A N 1
ATOM 535 C CA . VAL A 1 72 ? 2.397 -2.210 -20.589 1.00 57.22 72 VAL A CA 1
ATOM 536 C C . VAL A 1 72 ? 2.978 -1.510 -21.811 1.00 57.22 72 VAL A C 1
ATOM 538 O O . VAL A 1 72 ? 2.257 -0.811 -22.525 1.00 57.22 72 VAL A O 1
ATOM 541 N N . ALA A 1 73 ? 4.287 -1.635 -22.025 1.00 48.59 73 ALA A N 1
ATOM 542 C CA . ALA A 1 73 ? 4.837 -1.357 -23.335 1.00 48.59 73 ALA A CA 1
ATOM 543 C C . ALA A 1 73 ? 4.110 -2.307 -24.291 1.00 48.59 73 ALA A C 1
ATOM 545 O O . ALA A 1 73 ? 4.299 -3.520 -24.236 1.00 48.59 73 ALA A O 1
ATOM 546 N N . ALA A 1 74 ? 3.199 -1.771 -25.100 1.00 43.47 74 ALA A N 1
ATOM 547 C CA . ALA A 1 74 ? 2.734 -2.487 -26.269 1.00 43.47 74 ALA A CA 1
ATOM 548 C C . ALA A 1 74 ? 3.965 -2.672 -27.168 1.00 43.47 74 ALA A C 1
ATOM 550 O O . ALA A 1 74 ? 4.464 -1.705 -27.739 1.00 43.47 74 ALA A O 1
ATOM 551 N N . GLY A 1 75 ? 4.490 -3.892 -27.212 1.00 39.88 75 GLY A N 1
ATOM 552 C CA . GLY A 1 75 ? 5.620 -4.287 -28.049 1.00 39.88 75 GLY A CA 1
ATOM 553 C C . GLY A 1 75 ? 6.513 -5.267 -27.295 1.00 39.88 75 GLY A C 1
ATOM 554 O O . GLY A 1 75 ? 7.121 -4.894 -26.299 1.00 39.88 75 GLY A O 1
ATOM 555 N N . GLY A 1 76 ? 6.622 -6.527 -27.690 1.00 37.22 76 GLY A N 1
ATOM 556 C CA . GLY A 1 76 ? 6.108 -7.255 -28.848 1.00 37.22 76 GLY A CA 1
ATOM 557 C C . GLY A 1 76 ? 6.595 -8.696 -28.745 1.00 37.22 76 GLY A C 1
ATOM 558 O O . GLY A 1 76 ? 7.475 -8.947 -27.887 1.00 37.22 76 GLY A O 1
#

Radius of gyration: 13.06 Å; chains: 1; bounding box: 28×22×42 Å

Sequence (76 aa):
MTADAVVGKSQDAVVGHFQQILAPLKFWSEPVPAAQGQRAVRFSRGRDSMTLTTSTTGTGGTRFMLLGNLHVAAGG